Protein AF-A0A2V7RU89-F1 (afdb_monomer)

Foldseek 3Di:
DQPADWDDDPVVQKIKTAAWADPPQQDCPVPDWFPPPHRKIFIARNPPRHTPDMDHPGGRHNHRPGDRYD

pLDDT: mean 94.58, std 5.88, range [60.0, 98.56]

Secondary structure (DSSP, 8-state):
---SPPEEETTTTEEEEE--PPSSTT--TTS-S--TTTTEEEEEETTT--EEEEEES-SS-SS-------

Solvent-accessible surface area (backbone atoms only — not comparable to full-atom values): 3942 Å² total; per-residue (Å²): 90,62,86,43,60,68,39,71,44,76,91,79,41,34,30,36,42,26,14,24,42,49,82,53,40,71,53,44,91,90,52,79,60,54,53,83,70,2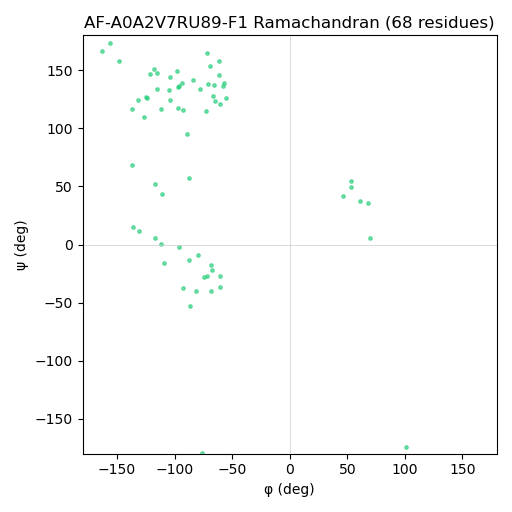0,20,14,44,36,34,21,34,62,88,77,64,48,74,75,52,71,49,70,77,45,65,53,53,47,74,58,68,46,46,82,58,96

Mean predicted aligned error: 2.88 Å

Nearest PDB structures (foldseek):
  1kv9-assembly1_A  TM=9.133E-01  e=1.066E-03  Pseudomonas putida
  1kb0-assembly1_A  TM=9.057E-01  e=1.066E-03  Comamonas testosteroni
  1yiq-assembly1_A  TM=9.160E-01  e=3.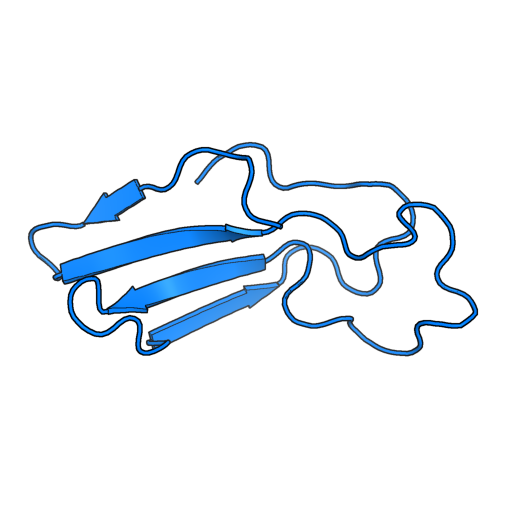282E-03  Pseudomonas putida
  6oc6-assembly2_B  TM=9.444E-01  e=6.132E-03  Methylorubrum extorquens AM1
  6fkw-assembly2_D  TM=6.896E-01  e=2.925E-02  Methylacidiphilum fumariolicum SolV

Structure (mmCIF, N/CA/C/O backbone):
data_AF-A0A2V7RU89-F1
#
_entry.id   AF-A0A2V7RU89-F1
#
loop_
_atom_site.group_PDB
_atom_site.id
_atom_site.type_symbol
_atom_site.label_atom_id
_atom_site.label_alt_id
_atom_site.label_comp_id
_atom_site.label_asym_id
_atom_site.label_entity_id
_atom_site.label_seq_id
_atom_site.pdbx_PDB_ins_code
_atom_site.Cartn_x
_atom_site.Cartn_y
_atom_site.Cartn_z
_atom_site.occupancy
_atom_site.B_iso_or_equiv
_atom_site.auth_seq_id
_atom_site.auth_comp_id
_atom_site.auth_asym_id
_atom_site.auth_atom_id
_atom_site.pdbx_PDB_model_num
ATOM 1 N N . ASN A 1 1 ? 6.157 5.065 1.282 1.00 84.38 1 ASN A N 1
ATOM 2 C CA . ASN A 1 1 ? 5.843 6.187 2.207 1.00 84.38 1 ASN A CA 1
ATOM 3 C C . ASN A 1 1 ? 4.316 6.216 2.417 1.00 84.38 1 ASN A C 1
ATOM 5 O O . ASN A 1 1 ? 3.644 5.400 1.799 1.00 84.38 1 ASN A O 1
ATOM 9 N N . SER A 1 2 ? 3.772 7.088 3.270 1.00 89.69 2 SER A N 1
ATOM 10 C CA . SER A 1 2 ? 2.321 7.362 3.366 1.00 89.69 2 SER A CA 1
ATOM 11 C C . SER A 1 2 ? 2.127 8.872 3.499 1.00 89.69 2 SER A C 1
ATOM 13 O O . SER A 1 2 ? 1.816 9.373 4.577 1.00 89.69 2 SER A O 1
ATOM 15 N N . TRP A 1 3 ? 2.432 9.607 2.430 1.00 89.94 3 TRP A N 1
ATOM 16 C CA . TRP A 1 3 ? 2.236 11.060 2.388 1.00 89.94 3 TRP A CA 1
ATOM 17 C C . TRP A 1 3 ? 0.770 11.517 2.233 1.00 89.94 3 TRP A C 1
ATOM 19 O O . TRP A 1 3 ? 0.470 12.610 2.720 1.00 89.94 3 TRP A O 1
ATOM 29 N N . PRO A 1 4 ? -0.151 10.754 1.604 1.00 86.44 4 PRO A N 1
ATOM 30 C CA . PRO A 1 4 ? -1.555 11.142 1.543 1.00 86.44 4 PRO A CA 1
ATOM 31 C C . PRO A 1 4 ? -2.239 10.990 2.908 1.00 86.44 4 PRO A C 1
ATOM 33 O O . PRO A 1 4 ? -1.744 10.313 3.813 1.00 86.44 4 PRO A O 1
ATOM 36 N N . GLY A 1 5 ? -3.412 11.609 3.047 1.00 89.00 5 GLY A N 1
ATOM 37 C CA . GLY A 1 5 ? -4.229 11.491 4.254 1.00 89.00 5 GLY A CA 1
ATOM 38 C C . GLY A 1 5 ? -4.669 10.049 4.535 1.00 89.00 5 GLY A C 1
ATOM 39 O O . GLY A 1 5 ? -4.950 9.280 3.619 1.00 89.00 5 GLY A O 1
ATOM 40 N N . MET A 1 6 ? -4.758 9.704 5.820 1.00 94.31 6 MET A N 1
ATOM 41 C CA . MET A 1 6 ? -5.311 8.434 6.302 1.00 94.31 6 MET A CA 1
ATOM 42 C C . MET A 1 6 ? -6.769 8.624 6.730 1.00 94.31 6 MET A C 1
ATOM 44 O O . MET A 1 6 ? -7.129 9.686 7.243 1.00 94.31 6 MET A O 1
ATOM 48 N N . THR A 1 7 ? -7.593 7.583 6.603 1.00 96.06 7 THR A N 1
ATOM 49 C CA . THR A 1 7 ? -8.983 7.586 7.089 1.00 96.06 7 THR A CA 1
ATOM 50 C C . THR A 1 7 ? -9.176 6.571 8.213 1.00 96.06 7 THR A C 1
ATOM 52 O O . THR A 1 7 ? -8.513 5.538 8.267 1.00 96.06 7 THR A O 1
ATOM 55 N N . VAL A 1 8 ? -10.072 6.866 9.159 1.00 96.81 8 VAL A N 1
ATOM 56 C CA . VAL A 1 8 ? -10.358 5.997 10.313 1.00 96.81 8 VAL A CA 1
ATOM 57 C C . VAL A 1 8 ? -11.845 5.671 10.368 1.00 96.81 8 VAL A C 1
ATOM 59 O O . VAL A 1 8 ? -12.686 6.564 10.439 1.00 96.81 8 VAL A O 1
ATOM 62 N N . ASP A 1 9 ? -12.167 4.379 10.431 1.00 97.75 9 ASP A N 1
ATOM 63 C CA . ASP A 1 9 ? -13.475 3.897 10.869 1.00 97.75 9 ASP A CA 1
ATOM 64 C C . ASP A 1 9 ? -13.443 3.693 12.388 1.00 97.75 9 ASP A C 1
ATOM 66 O O . ASP A 1 9 ? -13.023 2.647 12.892 1.00 97.75 9 ASP A O 1
ATOM 70 N N . VAL A 1 10 ? -13.901 4.705 13.128 1.00 97.69 10 VAL A N 1
ATOM 71 C CA . VAL A 1 10 ? -13.907 4.705 14.602 1.00 97.69 10 VAL A CA 1
ATOM 72 C C . VAL A 1 10 ? -14.751 3.562 15.164 1.00 97.69 10 VAL A C 1
ATOM 74 O O . VAL A 1 10 ? -14.387 2.966 16.176 1.00 97.69 10 VAL A O 1
ATOM 77 N N . ARG A 1 11 ? -15.867 3.223 14.506 1.00 98.06 11 ARG A N 1
ATOM 78 C CA . A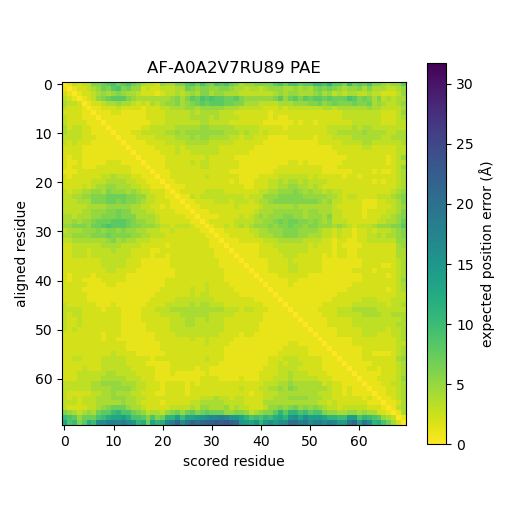RG A 1 11 ? -16.785 2.184 14.987 1.00 98.06 11 ARG A CA 1
ATOM 79 C C . ARG A 1 11 ? -16.149 0.803 14.895 1.00 98.06 11 ARG A C 1
ATOM 81 O O . ARG A 1 11 ? -16.347 -0.014 15.788 1.00 98.06 11 ARG A O 1
ATOM 88 N N . ARG A 1 12 ? -15.417 0.533 13.813 1.00 97.88 12 ARG A N 1
ATOM 89 C CA . ARG A 1 12 ? -14.718 -0.745 13.616 1.00 97.88 12 ARG A CA 1
ATOM 90 C C . ARG A 1 12 ? -13.318 -0.763 14.228 1.00 97.88 12 ARG A C 1
ATOM 92 O O . ARG A 1 12 ? -12.745 -1.837 14.354 1.00 97.88 12 ARG A O 1
ATOM 99 N N . GLY A 1 13 ? -12.778 0.394 14.614 1.00 98.25 13 GLY A N 1
ATOM 100 C CA . GLY A 1 13 ? -11.417 0.517 15.129 1.00 98.25 13 GLY A CA 1
ATOM 101 C C . GLY A 1 13 ? -10.359 0.242 14.060 1.00 98.25 13 GLY A C 1
ATOM 102 O O . GLY A 1 13 ? -9.332 -0.352 14.373 1.00 98.25 13 GLY A O 1
ATOM 103 N N . ILE A 1 14 ? -10.615 0.638 12.808 1.00 98.56 14 ILE A N 1
ATOM 104 C CA . ILE A 1 14 ? -9.730 0.377 11.663 1.00 98.56 14 ILE A CA 1
ATOM 105 C C . ILE A 1 14 ? -9.192 1.700 11.123 1.00 98.56 14 ILE A C 1
ATOM 107 O O . ILE 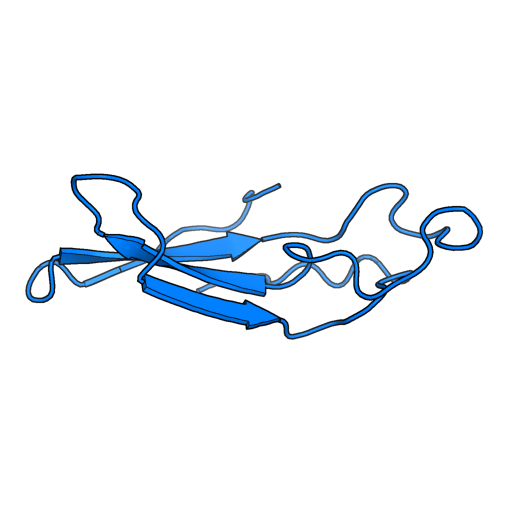A 1 14 ? -9.962 2.638 10.921 1.00 98.56 14 ILE A O 1
ATOM 111 N N . VAL A 1 15 ? -7.887 1.760 10.861 1.00 97.69 15 VAL A N 1
ATOM 112 C CA . VAL A 1 15 ? -7.256 2.837 10.089 1.00 97.69 15 VAL A CA 1
ATOM 113 C C . VAL A 1 15 ? -6.899 2.325 8.695 1.00 97.69 15 VAL A C 1
ATOM 115 O O . VAL A 1 15 ? -6.332 1.238 8.554 1.00 97.69 15 VAL A O 1
ATOM 118 N N . TYR A 1 16 ? -7.247 3.108 7.677 1.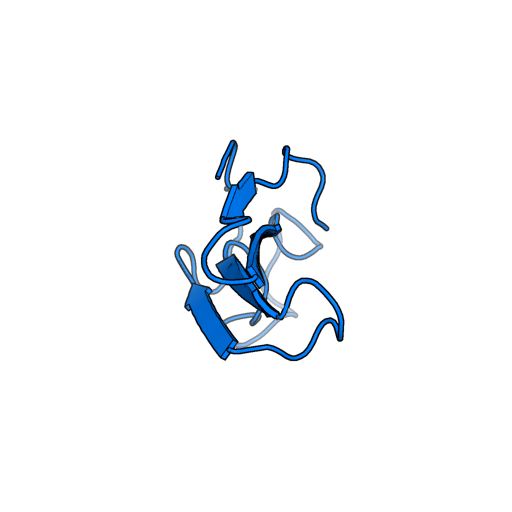00 97.44 16 TYR A N 1
ATOM 119 C CA . TYR A 1 16 ? -6.915 2.865 6.281 1.00 97.44 16 TYR A CA 1
ATOM 120 C C . TYR A 1 16 ? -5.787 3.802 5.857 1.00 97.44 16 TYR A C 1
ATOM 122 O O . TYR A 1 16 ? -5.882 5.022 6.011 1.00 97.44 16 TYR A O 1
ATOM 130 N N . ILE A 1 17 ? -4.702 3.215 5.357 1.00 97.06 17 ILE A N 1
ATOM 131 C CA . ILE A 1 17 ? -3.449 3.915 5.071 1.00 97.06 17 ILE A CA 1
ATOM 132 C C . ILE A 1 17 ? -3.049 3.631 3.620 1.00 97.06 17 ILE A C 1
ATOM 134 O O . ILE A 1 17 ? -2.678 2.490 3.320 1.00 97.06 17 ILE A O 1
ATOM 138 N N . PRO A 1 18 ? -3.125 4.623 2.718 1.00 96.75 18 PRO A N 1
ATOM 139 C CA . PRO A 1 18 ? -2.607 4.489 1.367 1.00 96.75 18 PRO A CA 1
ATOM 140 C C . PRO A 1 18 ? -1.082 4.650 1.383 1.00 96.75 18 PRO A C 1
ATOM 142 O O . PRO A 1 18 ? -0.541 5.570 1.996 1.00 96.75 18 PRO A O 1
ATOM 145 N N . THR A 1 19 ? -0.371 3.760 0.700 1.00 95.75 19 THR A N 1
ATOM 146 C CA . THR A 1 19 ? 1.079 3.856 0.534 1.00 95.75 19 THR A CA 1
ATOM 147 C C . THR A 1 19 ? 1.447 4.339 -0.862 1.00 95.75 19 THR A C 1
ATOM 149 O O . THR A 1 19 ? 0.798 3.997 -1.853 1.00 95.75 19 THR A O 1
ATOM 152 N N . GLY A 1 20 ? 2.514 5.132 -0.928 1.00 95.06 20 GLY A N 1
ATOM 153 C CA . GLY A 1 20 ? 3.123 5.553 -2.185 1.00 95.06 20 GLY A CA 1
ATOM 154 C C . GLY A 1 20 ? 3.959 4.459 -2.847 1.00 95.06 20 GLY A C 1
ATOM 155 O O . GLY A 1 20 ? 4.100 3.337 -2.337 1.00 95.06 20 GLY A O 1
ATOM 156 N N . SER A 1 21 ? 4.533 4.832 -3.977 1.00 95.38 21 SER A N 1
ATOM 157 C CA . SER A 1 21 ? 5.415 4.050 -4.823 1.00 95.38 21 SER A CA 1
ATOM 158 C C . SER A 1 21 ? 6.671 3.656 -4.067 1.00 95.38 21 SER A C 1
ATOM 160 O O . SER A 1 21 ? 7.047 4.242 -3.041 1.00 95.38 21 SER A O 1
ATOM 162 N N . ALA A 1 22 ? 7.306 2.595 -4.544 1.00 94.56 22 ALA A N 1
ATOM 163 C CA . ALA A 1 22 ? 8.578 2.187 -3.995 1.00 94.56 22 ALA A CA 1
ATOM 164 C C . ALA A 1 22 ? 9.727 2.795 -4.786 1.00 94.56 22 ALA A C 1
ATOM 166 O O . ALA A 1 22 ? 9.730 2.800 -6.010 1.00 94.56 22 ALA A O 1
ATOM 167 N N . THR A 1 23 ? 10.727 3.236 -4.038 1.00 92.19 23 THR A N 1
ATOM 168 C CA . THR A 1 23 ? 11.903 3.915 -4.562 1.00 92.19 23 THR A CA 1
ATOM 169 C C . THR A 1 23 ? 12.946 2.893 -5.035 1.00 92.19 23 THR A C 1
ATOM 171 O O . THR A 1 23 ? 13.140 1.880 -4.349 1.00 92.19 23 THR A O 1
ATOM 174 N N . PRO A 1 24 ? 13.654 3.148 -6.150 1.00 93.25 24 PRO A N 1
ATOM 175 C CA . PRO A 1 24 ? 13.546 4.320 -7.032 1.00 93.25 24 PRO A CA 1
ATOM 176 C C . PRO A 1 24 ? 12.254 4.358 -7.865 1.00 93.25 24 PRO A C 1
ATOM 178 O O . PRO A 1 24 ? 11.850 3.344 -8.424 1.00 93.25 24 PRO A O 1
ATOM 181 N N . ASP A 1 25 ? 11.642 5.538 -7.984 1.00 91.38 25 ASP A N 1
ATOM 182 C CA . ASP A 1 25 ? 10.247 5.670 -8.446 1.00 91.38 25 ASP A CA 1
ATOM 183 C C . ASP A 1 25 ? 10.068 5.374 -9.950 1.00 91.38 25 ASP A C 1
ATOM 185 O O . ASP A 1 25 ? 9.012 4.919 -10.387 1.00 91.38 25 ASP A O 1
ATOM 189 N N . PHE A 1 26 ? 11.128 5.583 -10.742 1.00 94.75 26 PHE A N 1
ATOM 190 C CA . PHE A 1 26 ? 11.130 5.409 -12.203 1.00 94.75 26 PHE A CA 1
ATOM 191 C C . PHE A 1 26 ? 12.089 4.315 -12.698 1.00 94.75 26 PHE A C 1
ATOM 193 O O . PHE A 1 26 ? 12.282 4.154 -13.904 1.00 94.75 26 PHE A O 1
ATOM 200 N N . TYR A 1 27 ? 12.719 3.562 -11.789 1.00 94.62 27 TYR A N 1
ATOM 201 C CA . TYR A 1 27 ? 13.610 2.455 -12.140 1.00 94.62 27 TYR A CA 1
ATOM 202 C C . TYR A 1 27 ? 13.350 1.247 -11.240 1.00 94.62 27 TYR A C 1
ATOM 204 O O . TYR A 1 27 ? 13.559 1.302 -10.033 1.00 94.62 27 TYR A O 1
ATOM 212 N N . GLY A 1 28 ? 12.912 0.142 -11.849 1.00 94.44 28 GLY A N 1
ATOM 213 C CA . GLY A 1 28 ? 12.599 -1.109 -11.149 1.00 94.44 28 GLY A CA 1
ATOM 214 C C . GLY A 1 28 ? 13.546 -2.273 -11.450 1.00 94.44 28 GLY A C 1
ATOM 215 O O . GLY A 1 28 ? 13.350 -3.364 -10.920 1.00 94.44 28 GLY A O 1
ATOM 216 N N . GLY A 1 29 ? 14.569 -2.084 -12.293 1.00 95.25 29 GLY A N 1
ATOM 217 C CA . GLY A 1 29 ? 15.399 -3.188 -12.802 1.00 95.25 29 GLY A CA 1
ATOM 218 C C . GLY A 1 29 ? 16.149 -3.982 -11.723 1.00 95.25 29 GLY A C 1
ATOM 219 O O . GLY A 1 29 ? 16.405 -5.170 -11.898 1.00 95.25 29 GLY A O 1
ATOM 220 N N . ASP A 1 30 ? 16.462 -3.353 -10.592 1.00 94.38 30 ASP A N 1
ATOM 221 C CA . ASP A 1 30 ? 17.101 -3.949 -9.411 1.00 94.38 30 ASP A CA 1
ATOM 222 C C . ASP A 1 30 ? 16.099 -4.372 -8.318 1.00 94.38 30 ASP A C 1
ATOM 224 O O . ASP A 1 30 ? 16.478 -4.949 -7.297 1.00 94.38 30 ASP A O 1
ATOM 228 N N . ARG A 1 31 ? 14.804 -4.128 -8.536 1.00 93.31 31 ARG A N 1
ATOM 229 C CA . ARG A 1 31 ? 13.739 -4.221 -7.533 1.00 93.31 31 ARG A CA 1
ATOM 230 C C . ARG A 1 31 ? 12.722 -5.296 -7.903 1.00 93.31 31 ARG A C 1
ATOM 232 O O . ARG A 1 31 ? 11.516 -5.059 -7.957 1.00 93.31 31 ARG A O 1
ATOM 239 N N . ILE A 1 32 ? 13.222 -6.496 -8.182 1.00 95.12 32 ILE A N 1
ATOM 240 C CA . ILE A 1 32 ? 12.431 -7.614 -8.707 1.00 95.12 32 ILE A CA 1
ATOM 241 C C . ILE A 1 32 ? 11.253 -7.968 -7.787 1.00 95.12 32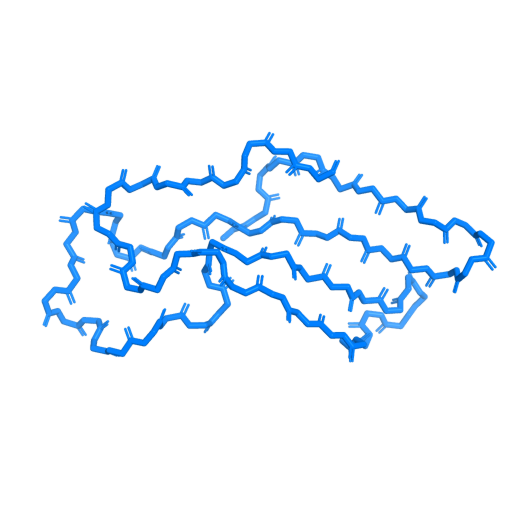 ILE A C 1
ATOM 243 O O . ILE A 1 32 ? 11.375 -8.024 -6.563 1.00 95.12 32 ILE A O 1
ATOM 247 N N . GLY A 1 33 ? 10.106 -8.257 -8.401 1.00 96.19 33 GLY A N 1
ATOM 248 C CA . GLY A 1 33 ? 8.889 -8.688 -7.719 1.00 96.19 33 GLY A CA 1
ATOM 249 C C . GLY A 1 33 ? 7.860 -7.574 -7.542 1.00 96.19 33 GLY A C 1
ATOM 250 O O . GLY A 1 33 ? 8.008 -6.469 -8.051 1.00 96.19 33 GLY A O 1
ATOM 251 N N . ALA A 1 34 ? 6.790 -7.889 -6.812 1.00 97.12 34 ALA A N 1
ATOM 252 C CA . ALA A 1 34 ? 5.616 -7.026 -6.657 1.00 97.12 34 ALA A CA 1
ATOM 253 C C . ALA A 1 34 ? 5.876 -5.739 -5.868 1.00 97.12 34 ALA A C 1
ATOM 255 O O . ALA A 1 34 ? 5.114 -4.784 -5.986 1.00 97.12 34 ALA A O 1
ATOM 256 N N . ASN A 1 35 ? 6.929 -5.725 -5.052 1.00 96.25 35 ASN A N 1
ATOM 257 C CA . ASN A 1 35 ? 7.276 -4.617 -4.167 1.00 96.25 35 ASN A CA 1
ATOM 258 C C . ASN A 1 35 ? 6.226 -4.280 -3.114 1.00 96.25 35 ASN A C 1
ATOM 260 O O . ASN A 1 35 ? 6.011 -3.121 -2.769 1.00 96.25 35 ASN A O 1
ATOM 264 N N . LEU A 1 36 ? 5.597 -5.315 -2.580 1.00 96.12 36 LEU A N 1
ATOM 265 C CA . LEU A 1 36 ? 4.695 -5.202 -1.451 1.00 96.12 36 LEU A CA 1
ATOM 266 C C . LEU A 1 36 ? 5.418 -4.520 -0.267 1.00 96.12 36 LEU A C 1
ATOM 268 O O . LEU A 1 36 ? 6.503 -4.951 0.116 1.00 96.12 36 LEU A O 1
ATOM 272 N N . PHE A 1 37 ? 4.917 -3.444 0.344 1.00 95.75 37 PHE A N 1
ATOM 273 C CA . PHE A 1 37 ? 3.580 -2.832 0.299 1.00 95.75 37 PHE A CA 1
ATOM 274 C C . PHE A 1 37 ? 3.539 -1.468 -0.417 1.00 95.75 37 PHE A C 1
ATOM 276 O O . PHE A 1 37 ? 2.940 -0.528 0.100 1.00 95.75 37 PHE A O 1
ATOM 283 N N . ALA A 1 38 ? 4.196 -1.307 -1.562 1.00 95.69 38 ALA A N 1
ATOM 284 C CA . ALA A 1 38 ? 4.062 -0.102 -2.386 1.00 95.69 38 ALA A CA 1
ATOM 285 C C . ALA A 1 38 ? 2.668 -0.003 -3.025 1.00 95.69 38 ALA A C 1
ATOM 287 O O . ALA A 1 38 ? 2.014 -1.033 -3.221 1.00 95.69 38 ALA A O 1
ATOM 288 N N . ASN A 1 39 ? 2.214 1.217 -3.328 1.00 96.25 39 ASN A N 1
ATOM 289 C CA . ASN A 1 39 ? 0.956 1.496 -4.042 1.00 96.25 39 ASN A CA 1
ATOM 290 C C . ASN A 1 39 ? -0.230 0.675 -3.496 1.00 96.25 39 ASN A C 1
ATOM 292 O O . ASN A 1 39 ? -1.009 0.083 -4.251 1.00 96.25 39 ASN A O 1
ATOM 296 N N . SER A 1 40 ? -0.314 0.554 -2.172 1.00 96.81 40 SER A N 1
ATOM 297 C CA . SER A 1 40 ? -1.224 -0.352 -1.476 1.00 96.81 40 SER A CA 1
ATOM 298 C C . SER A 1 40 ? -2.144 0.410 -0.532 1.00 96.81 40 SER A C 1
ATOM 300 O O . SER A 1 40 ? -1.740 1.375 0.105 1.00 96.81 40 SER A O 1
ATOM 302 N N . LEU A 1 41 ? -3.370 -0.076 -0.374 1.00 97.44 41 LEU A N 1
ATOM 303 C CA . LEU A 1 41 ? -4.244 0.300 0.727 1.00 97.44 41 LEU A CA 1
ATOM 304 C C . LEU A 1 41 ? -4.060 -0.702 1.867 1.00 97.44 41 LEU A C 1
ATOM 306 O O . LEU A 1 41 ? -4.362 -1.888 1.714 1.00 97.44 41 LEU A O 1
ATOM 310 N N . LEU A 1 42 ? -3.561 -0.237 3.008 1.00 97.56 42 LEU A N 1
ATOM 311 C CA . LEU A 1 42 ? -3.437 -1.037 4.224 1.00 97.56 42 LEU A CA 1
ATOM 312 C C . LEU A 1 42 ? -4.639 -0.795 5.131 1.00 97.56 42 LEU A C 1
ATOM 314 O O . LEU A 1 42 ? -5.000 0.353 5.367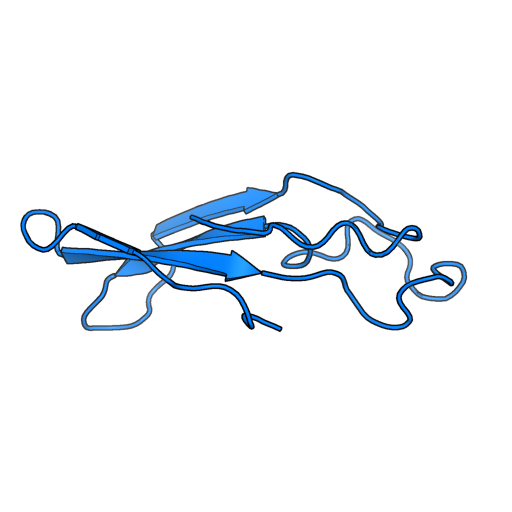 1.00 97.56 42 LEU A O 1
ATOM 318 N N . ALA A 1 43 ? -5.200 -1.860 5.699 1.00 98.25 43 ALA A N 1
ATOM 319 C CA . ALA A 1 43 ? -6.152 -1.768 6.799 1.00 98.25 43 ALA A CA 1
ATOM 320 C C . ALA A 1 43 ? -5.514 -2.339 8.062 1.00 98.25 43 ALA A C 1
ATOM 322 O O . ALA A 1 43 ? -5.173 -3.527 8.123 1.00 98.25 43 ALA A O 1
ATOM 323 N N . LEU A 1 44 ? -5.339 -1.489 9.070 1.00 98.44 44 LEU A N 1
ATOM 324 C CA . LEU A 1 44 ? -4.722 -1.852 10.341 1.00 98.44 44 LEU A CA 1
ATOM 325 C C . LEU A 1 44 ? -5.722 -1.670 11.483 1.00 98.44 44 LEU A C 1
ATOM 327 O O . LEU A 1 44 ? -6.583 -0.793 11.439 1.00 98.44 44 LEU A O 1
ATOM 331 N N . ASP A 1 45 ? -5.574 -2.467 12.535 1.00 98.56 45 ASP A N 1
ATOM 332 C CA . ASP A 1 45 ? -6.194 -2.180 13.823 1.00 98.56 45 ASP A CA 1
ATOM 333 C C . ASP A 1 45 ? -5.655 -0.838 14.344 1.00 98.56 45 ASP A C 1
ATOM 335 O O . ASP A 1 45 ? -4.447 -0.664 14.521 1.00 98.56 45 ASP A O 1
ATOM 339 N N . ALA A 1 46 ? -6.549 0.122 14.575 1.00 98.00 46 ALA A N 1
ATOM 340 C CA . ALA A 1 46 ? -6.190 1.508 14.867 1.00 98.00 46 ALA A CA 1
ATOM 341 C C . ALA A 1 46 ? -5.508 1.694 16.233 1.00 98.00 46 ALA A C 1
ATOM 343 O O . ALA A 1 46 ? -4.880 2.724 16.464 1.00 98.00 46 ALA A O 1
ATOM 344 N N . LYS A 1 47 ? -5.627 0.723 17.151 1.00 97.75 47 LYS A N 1
ATOM 345 C CA . LYS A 1 47 ? -5.007 0.789 18.484 1.00 97.75 47 LYS A CA 1
ATOM 346 C C . LYS A 1 47 ? -3.634 0.133 18.515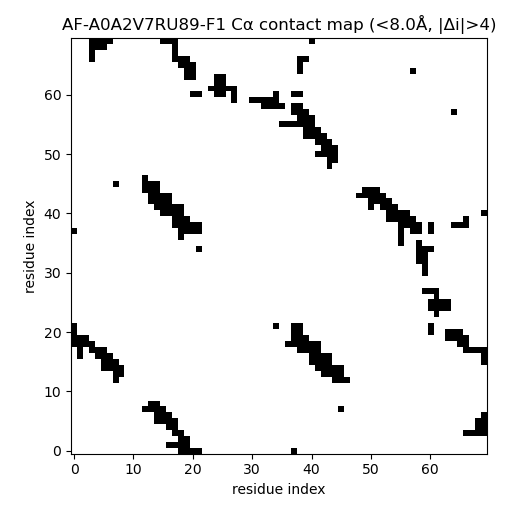 1.00 97.75 47 LYS A C 1
ATOM 348 O O . LYS A 1 47 ? -2.753 0.583 19.237 1.00 97.75 47 LYS A O 1
ATOM 353 N N . THR A 1 48 ? -3.476 -0.963 17.782 1.00 98.19 48 THR A N 1
ATOM 354 C CA . THR A 1 48 ? -2.303 -1.841 17.871 1.00 98.19 48 THR A CA 1
ATOM 355 C C . THR A 1 48 ? -1.393 -1.755 16.654 1.00 98.19 48 THR A C 1
ATOM 357 O O . THR A 1 48 ? -0.272 -2.253 16.705 1.00 98.19 48 THR A O 1
ATOM 360 N N . GLY A 1 49 ? -1.869 -1.185 15.545 1.00 97.38 49 GLY A N 1
ATOM 361 C CA . GLY A 1 49 ? -1.163 -1.173 14.265 1.00 97.38 49 GLY A CA 1
ATOM 362 C C . GLY A 1 49 ? -1.082 -2.547 13.593 1.00 97.38 49 GLY A C 1
ATOM 363 O O . GLY A 1 49 ? -0.425 -2.688 12.561 1.00 97.38 49 G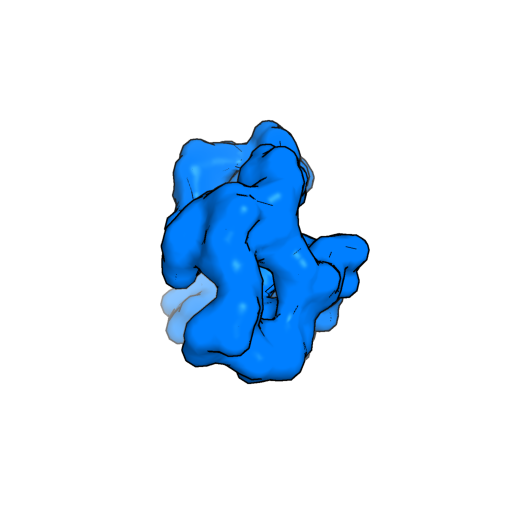LY A O 1
ATOM 364 N N . LYS A 1 50 ? -1.734 -3.583 14.142 1.00 98.31 50 LYS A N 1
ATOM 365 C CA . LYS A 1 50 ? -1.727 -4.918 13.537 1.00 98.31 50 LYS A CA 1
ATOM 366 C C . LYS A 1 50 ? -2.470 -4.891 12.209 1.00 98.31 50 LYS A C 1
ATOM 368 O O . LYS A 1 50 ? -3.624 -4.478 12.139 1.00 98.31 50 LYS A O 1
ATOM 373 N N . ARG A 1 51 ? -1.819 -5.383 11.157 1.00 98.00 51 ARG A N 1
ATOM 374 C CA . ARG A 1 51 ? -2.423 -5.490 9.828 1.00 98.00 51 ARG A CA 1
ATOM 375 C C . ARG A 1 51 ? -3.580 -6.483 9.840 1.00 98.00 51 ARG A C 1
ATOM 377 O O . ARG A 1 51 ? -3.382 -7.653 10.156 1.00 98.00 51 ARG A O 1
ATOM 384 N N . LEU A 1 52 ? -4.751 -6.004 9.436 1.00 98.50 52 LEU A N 1
ATOM 385 C CA . LEU A 1 52 ? -5.948 -6.810 9.219 1.00 98.50 52 LEU A CA 1
ATOM 386 C C . LEU A 1 52 ? -5.940 -7.367 7.795 1.00 98.50 52 LEU A C 1
ATOM 388 O O . LEU A 1 52 ? -6.025 -8.574 7.593 1.00 98.50 52 LEU A O 1
ATOM 392 N N . TRP A 1 53 ? -5.775 -6.484 6.810 1.00 98.38 53 TRP A N 1
ATOM 393 C CA . TRP A 1 53 ? -5.654 -6.838 5.399 1.00 98.38 53 TRP A CA 1
ATOM 394 C C . TRP A 1 53 ? -4.905 -5.745 4.626 1.00 98.38 53 TRP A C 1
ATOM 396 O O . TRP A 1 53 ? -4.543 -4.703 5.172 1.00 98.38 53 TRP A O 1
ATOM 406 N N . HIS A 1 54 ? -4.621 -6.016 3.356 1.00 97.75 54 HIS A N 1
ATOM 407 C CA . HIS A 1 54 ? -4.112 -5.024 2.412 1.00 97.75 54 HIS A CA 1
ATOM 408 C C . HIS A 1 54 ? -4.610 -5.337 1.001 1.00 97.75 54 HIS A C 1
ATOM 410 O O . HIS A 1 54 ? -4.951 -6.483 0.707 1.00 97.75 54 HIS A O 1
ATOM 416 N N . PHE A 1 55 ? -4.619 -4.323 0.146 1.00 97.38 55 PHE A N 1
ATOM 417 C CA . PHE A 1 55 ? -4.850 -4.453 -1.285 1.00 97.38 55 PHE A CA 1
ATOM 418 C C . PHE A 1 55 ? -3.769 -3.669 -2.025 1.00 97.38 55 PHE A C 1
ATOM 420 O O . PHE A 1 55 ? -3.595 -2.484 -1.756 1.00 97.38 55 PHE A O 1
ATOM 427 N N . GLN A 1 56 ? -3.034 -4.321 -2.924 1.00 97.56 56 GLN A N 1
ATOM 428 C CA . GLN A 1 56 ? -2.005 -3.673 -3.734 1.00 97.56 56 GLN A CA 1
ATOM 429 C C . GLN A 1 56 ? -2.581 -3.303 -5.104 1.00 97.56 56 GLN A C 1
ATOM 431 O O . GLN A 1 56 ? -2.976 -4.181 -5.869 1.00 97.56 56 GLN A O 1
ATOM 436 N N . SER A 1 57 ? -2.624 -2.004 -5.407 1.00 96.31 57 SER A N 1
ATOM 437 C CA . SER A 1 57 ? -3.217 -1.476 -6.641 1.00 96.31 57 SER A CA 1
ATOM 438 C C . SER A 1 57 ? -2.258 -1.569 -7.827 1.00 96.31 57 SER A C 1
ATOM 440 O O . SER A 1 57 ? -2.675 -1.907 -8.933 1.00 96.31 57 SER A O 1
ATOM 442 N N . VAL A 1 58 ? -0.971 -1.284 -7.601 1.00 96.56 58 VAL A N 1
ATOM 443 C CA . VAL A 1 58 ? 0.081 -1.359 -8.626 1.00 96.56 58 VAL A CA 1
ATOM 444 C C . VAL A 1 58 ? 1.182 -2.290 -8.137 1.00 96.56 58 VAL A C 1
ATOM 446 O O . VAL A 1 58 ? 1.719 -2.121 -7.043 1.00 96.56 58 VAL A O 1
ATOM 449 N N . HIS A 1 59 ? 1.506 -3.288 -8.955 1.00 97.00 59 HIS A N 1
ATOM 450 C CA . HIS A 1 59 ? 2.633 -4.184 -8.727 1.00 97.00 59 HIS A CA 1
ATOM 451 C C . HIS A 1 59 ? 3.816 -3.679 -9.539 1.00 97.00 59 HIS A C 1
ATOM 453 O O . HIS A 1 59 ? 3.647 -3.373 -10.716 1.00 97.00 59 HIS A O 1
ATOM 459 N N . HIS A 1 60 ? 5.000 -3.654 -8.931 1.00 97.00 60 HIS A N 1
ATOM 460 C CA . HIS A 1 60 ? 6.222 -3.254 -9.624 1.00 97.00 60 HIS A CA 1
ATOM 461 C C . HIS A 1 60 ? 6.133 -1.889 -10.315 1.00 97.00 60 HIS A C 1
ATOM 463 O O . HIS A 1 60 ? 6.352 -1.764 -11.518 1.00 97.00 60 HIS A O 1
ATOM 469 N N . ASP A 1 61 ? 5.771 -0.865 -9.544 1.00 96.19 61 ASP A N 1
ATOM 470 C CA . ASP A 1 61 ? 5.629 0.475 -10.094 1.00 96.19 61 ASP A CA 1
ATOM 471 C C . ASP A 1 61 ? 6.973 1.054 -10.568 1.00 96.19 61 ASP A C 1
ATOM 473 O O . ASP A 1 61 ? 8.005 0.903 -9.904 1.00 96.19 61 ASP A O 1
ATOM 477 N N . ILE A 1 62 ? 6.916 1.692 -11.737 1.00 96.44 62 ILE A N 1
ATOM 478 C CA . ILE A 1 62 ? 8.007 2.402 -12.422 1.00 96.44 62 ILE A CA 1
ATOM 479 C C . ILE A 1 62 ? 7.523 3.756 -12.978 1.00 96.44 62 ILE A C 1
ATOM 481 O O . ILE A 1 62 ? 8.158 4.334 -13.864 1.00 96.44 62 ILE A O 1
ATOM 485 N N . TRP A 1 63 ? 6.360 4.231 -12.518 1.00 95.31 63 TRP A N 1
ATOM 486 C CA . TRP A 1 63 ? 5.693 5.433 -13.019 1.00 95.31 63 TRP A CA 1
ATOM 487 C C . TRP A 1 63 ? 5.249 6.400 -11.917 1.00 95.31 63 TRP A C 1
ATOM 489 O O . TRP A 1 63 ? 4.489 7.317 -12.229 1.00 95.31 63 TRP A O 1
ATOM 499 N N . ASP A 1 64 ? 5.689 6.207 -10.671 1.00 94.06 64 ASP A N 1
ATOM 500 C CA . ASP A 1 64 ? 5.327 7.059 -9.527 1.00 94.06 64 ASP A CA 1
ATOM 501 C C . ASP A 1 64 ? 3.797 7.218 -9.347 1.00 94.06 64 ASP A C 1
ATOM 503 O O . ASP A 1 64 ? 3.228 8.310 -9.280 1.00 94.06 64 ASP A O 1
ATOM 507 N N . ARG A 1 65 ? 3.072 6.094 -9.358 1.00 92.88 65 ARG A N 1
ATOM 508 C CA . ARG A 1 65 ? 1.604 6.023 -9.270 1.00 92.88 65 ARG A CA 1
ATOM 509 C C . ARG A 1 65 ? 1.133 5.990 -7.824 1.00 92.88 65 ARG A C 1
ATOM 511 O O . ARG A 1 65 ? 0.402 5.083 -7.407 1.00 92.88 65 ARG A O 1
ATOM 518 N N . ASP A 1 66 ? 1.524 7.006 -7.068 1.00 91.69 66 ASP A N 1
ATOM 519 C CA . ASP A 1 66 ? 1.104 7.179 -5.683 1.00 91.69 66 ASP A CA 1
ATOM 520 C C . ASP A 1 66 ? -0.422 7.243 -5.570 1.00 91.69 66 ASP A C 1
ATOM 522 O O . ASP A 1 66 ? -1.105 7.893 -6.364 1.00 91.69 66 ASP A O 1
ATOM 526 N N . LEU A 1 67 ? -0.973 6.553 -4.570 1.00 90.19 67 LEU A N 1
ATOM 527 C CA . LEU A 1 67 ? -2.404 6.601 -4.284 1.00 90.19 67 LEU A CA 1
ATOM 528 C C . LEU A 1 67 ? -2.735 7.969 -3.666 1.00 90.19 67 LEU A C 1
ATOM 530 O O . LEU A 1 67 ? -2.273 8.236 -2.564 1.00 90.19 67 LEU A O 1
ATOM 534 N N . PRO A 1 68 ? -3.526 8.846 -4.312 1.00 82.75 68 PRO A N 1
ATOM 535 C CA . PRO A 1 68 ? -3.648 10.244 -3.883 1.00 82.75 68 PRO A CA 1
ATOM 536 C C . PRO A 1 68 ? -4.590 10.463 -2.686 1.00 82.75 68 PRO A C 1
ATOM 538 O O . PRO A 1 68 ? -4.660 11.574 -2.164 1.00 82.75 68 PRO A O 1
ATOM 541 N N . ALA A 1 69 ? -5.342 9.443 -2.264 1.00 73.50 69 ALA A N 1
ATOM 542 C CA . ALA A 1 69 ? -6.276 9.499 -1.139 1.00 73.50 69 ALA A CA 1
ATOM 543 C C . ALA A 1 69 ? -6.664 8.085 -0.668 1.00 73.50 69 ALA A C 1
ATOM 545 O O . ALA A 1 69 ? -6.447 7.107 -1.391 1.00 73.50 69 ALA A O 1
ATOM 546 N N . ALA A 1 70 ? -7.280 8.005 0.516 1.00 60.00 70 ALA A N 1
ATOM 547 C CA . ALA A 1 70 ? -8.000 6.840 1.036 1.00 60.00 70 ALA A CA 1
ATOM 548 C C . ALA A 1 70 ? -9.429 7.215 1.437 1.00 60.00 70 ALA A C 1
ATOM 550 O O . ALA A 1 70 ? -9.650 8.393 1.798 1.00 60.00 70 ALA A O 1
#

Radius of gyration: 12.81 Å; Cα contacts (8 Å, |Δi|>4): 158; chains: 1; bounding box: 34×20×32 Å

Sequence (70 aa):
NSWPGMTVDVRRGIVYIPTGSATPDFYGGDRIGANLFANSLLALDAKTGKRLWHFQSVHHDIWDRDLPAA